Protein AF-A0A192UNZ7-F1 (afdb_monomer_lite)

Foldseek 3Di:
DVAPDPVRVVVVVVVVVVVLLCLLVVCVVDVVSVVVNLLPLNNLVVCVVPPVPDDVVSSVVSNVVVVVVVVVVVVVVCVVPVPPD

Sequence (85 aa):
MLAKNQQVATADSVPIAMSLGFIPMIANFNEPVEKLAGFLYTQQLNVIVNDFSANFIQAITIIGINIAMLFNLFIVAYKKNGLKG

Radius of gyration: 15.88 Å; chains: 1; bounding box: 37×25×38 Å

Secondary structure (DSSP, 8-state):
--SSSHHHHHHHHHHHHHHHHHHHHHHTT-HHHHHHHTTSHHHHHHHHHH-TTS-HHHHHHHHHHHHHHHHHHHHHHHHHHS---

pLDDT: mean 87.85, std 9.94, range [43.91, 96.75]

Structure (mmCIF, N/CA/C/O backbone):
data_AF-A0A192UNZ7-F1
#
_entry.id   AF-A0A192UNZ7-F1
#
loop_
_atom_site.group_PDB
_atom_site.id
_atom_site.type_symbol
_atom_site.label_atom_id
_atom_site.label_alt_id
_atom_site.label_comp_id
_atom_site.label_asym_id
_atom_site.label_entity_id
_atom_site.label_seq_id
_atom_site.pdbx_PDB_ins_code
_atom_site.Cartn_x
_atom_site.Cartn_y
_atom_site.Cartn_z
_atom_site.occupancy
_atom_site.B_iso_or_equiv
_atom_site.auth_seq_id
_atom_site.auth_comp_id
_atom_site.auth_asym_id
_atom_site.auth_atom_id
_atom_site.pdbx_PDB_model_num
ATOM 1 N N . MET A 1 1 ? -18.983 -3.061 13.278 1.00 55.66 1 MET A N 1
ATOM 2 C CA . MET A 1 1 ? -17.540 -2.860 13.521 1.00 55.66 1 MET A CA 1
ATOM 3 C C . MET A 1 1 ? -16.793 -3.983 12.817 1.00 55.66 1 MET A C 1
ATOM 5 O O . MET A 1 1 ? -17.125 -5.131 13.069 1.00 55.66 1 MET A O 1
ATOM 9 N N . LEU A 1 2 ? -15.908 -3.665 11.865 1.00 68.44 2 LEU A N 1
ATOM 10 C CA . LEU A 1 2 ? -15.211 -4.668 11.037 1.00 68.44 2 LEU A CA 1
ATOM 11 C C . LEU A 1 2 ? -14.286 -5.587 11.863 1.00 68.44 2 LEU A C 1
ATOM 13 O O . LEU A 1 2 ? -14.061 -6.718 11.469 1.00 68.44 2 LEU A O 1
ATOM 17 N N . ALA A 1 3 ? -13.852 -5.136 13.044 1.00 76.38 3 ALA A N 1
ATOM 18 C CA . ALA A 1 3 ? -13.251 -5.950 14.098 1.00 76.38 3 ALA A CA 1
ATOM 19 C C . ALA A 1 3 ? -13.892 -5.582 15.446 1.00 76.38 3 ALA A C 1
ATOM 21 O O . ALA A 1 3 ? -14.339 -4.446 15.628 1.00 76.38 3 ALA A O 1
ATOM 22 N N . LYS A 1 4 ? -13.968 -6.528 16.391 1.00 80.06 4 LYS A N 1
ATOM 23 C CA . LYS A 1 4 ? -14.661 -6.339 17.684 1.00 80.06 4 LYS A CA 1
ATOM 24 C C . LYS A 1 4 ? -13.860 -5.492 18.684 1.00 80.06 4 LYS A C 1
ATOM 26 O O . LYS A 1 4 ? -14.449 -4.868 19.558 1.00 80.06 4 LYS A O 1
ATOM 31 N N . ASN A 1 5 ? -12.534 -5.477 18.563 1.00 85.38 5 ASN A N 1
ATOM 32 C CA . ASN A 1 5 ? -11.613 -4.681 19.376 1.00 85.38 5 ASN A CA 1
ATOM 33 C C . ASN A 1 5 ? -10.261 -4.518 18.648 1.00 85.38 5 ASN A C 1
ATOM 35 O O . ASN A 1 5 ? -10.051 -5.100 17.582 1.00 85.38 5 ASN A O 1
ATOM 39 N N . GLN A 1 6 ? -9.349 -3.733 19.231 1.00 84.69 6 GLN A N 1
ATOM 40 C CA . GLN A 1 6 ? -8.030 -3.447 18.655 1.00 84.69 6 GLN A CA 1
ATOM 41 C C . GLN A 1 6 ? -7.158 -4.702 18.492 1.00 84.69 6 GLN A C 1
ATOM 43 O O . GLN A 1 6 ? -6.468 -4.832 17.487 1.00 84.69 6 GLN A O 1
ATOM 48 N N . GLN A 1 7 ? -7.219 -5.645 19.437 1.00 90.75 7 GLN A N 1
ATOM 49 C CA . GLN A 1 7 ? -6.429 -6.877 19.370 1.00 90.75 7 GLN A CA 1
ATOM 50 C C . GLN A 1 7 ? -6.861 -7.766 18.196 1.00 90.75 7 GLN A C 1
ATOM 52 O O . GLN A 1 7 ? -6.009 -8.264 17.467 1.00 90.75 7 GLN A O 1
ATOM 57 N N . VAL A 1 8 ? -8.172 -7.911 17.975 1.00 89.56 8 VAL A N 1
ATOM 58 C CA . VAL A 1 8 ? -8.737 -8.642 16.829 1.00 89.56 8 VAL A CA 1
ATOM 59 C C . VAL A 1 8 ? -8.396 -7.935 15.517 1.00 89.56 8 VAL A C 1
ATOM 61 O O . VAL A 1 8 ? -7.966 -8.588 14.578 1.00 89.56 8 VAL A O 1
ATOM 64 N N . ALA A 1 9 ? -8.480 -6.600 15.467 1.00 87.88 9 ALA A N 1
ATOM 65 C CA . ALA A 1 9 ? -8.112 -5.840 14.271 1.00 87.88 9 ALA A CA 1
ATOM 66 C C . ALA A 1 9 ? -6.653 -6.085 13.852 1.00 87.88 9 ALA A C 1
ATOM 68 O O . ALA A 1 9 ? -6.374 -6.296 12.673 1.00 87.88 9 ALA A O 1
ATOM 69 N N . THR A 1 10 ? -5.725 -6.096 14.811 1.00 89.56 10 THR A N 1
ATOM 70 C CA . THR A 1 10 ? -4.315 -6.405 14.546 1.00 89.56 10 THR A CA 1
ATOM 71 C C . THR A 1 10 ? -4.132 -7.863 14.130 1.00 89.56 10 THR A C 1
ATOM 73 O O . THR A 1 10 ? -3.412 -8.128 13.169 1.00 89.56 10 THR A O 1
ATOM 76 N N . ALA A 1 11 ? -4.801 -8.797 14.813 1.00 92.50 11 ALA A N 1
ATOM 77 C CA . ALA A 1 11 ? -4.732 -10.222 14.499 1.00 92.50 11 ALA A CA 1
ATOM 78 C C . ALA A 1 11 ? -5.219 -10.535 13.075 1.00 92.50 11 ALA A C 1
ATOM 80 O O . ALA A 1 11 ? -4.608 -11.366 12.413 1.00 92.50 11 ALA A O 1
ATOM 81 N N . ASP A 1 12 ? -6.245 -9.831 12.589 1.00 90.88 12 ASP A N 1
ATOM 82 C CA . ASP A 1 12 ? -6.757 -9.969 11.221 1.00 90.88 12 ASP A CA 1
ATOM 83 C C . ASP A 1 12 ? -5.878 -9.230 10.195 1.00 90.88 12 ASP A C 1
ATOM 85 O O . ASP A 1 12 ? -5.687 -9.697 9.072 1.00 90.88 12 ASP A O 1
ATOM 89 N N . SER A 1 13 ? -5.302 -8.082 10.565 1.00 90.94 13 SER A N 1
ATOM 90 C CA . SER A 1 13 ? -4.499 -7.262 9.643 1.00 90.94 13 SER A CA 1
ATOM 91 C C . SER A 1 13 ? -3.198 -7.941 9.220 1.00 90.94 13 SER A C 1
ATOM 93 O O . SER A 1 13 ? -2.796 -7.819 8.065 1.00 90.94 13 SER A O 1
ATOM 95 N N . VAL A 1 14 ? -2.538 -8.661 10.133 1.00 91.88 14 VAL A N 1
ATOM 96 C CA . VAL A 1 14 ? -1.271 -9.360 9.857 1.00 91.88 14 VAL A CA 1
ATOM 97 C C . VAL A 1 14 ? -1.400 -10.381 8.715 1.00 91.88 14 VAL A C 1
ATOM 99 O O . VAL A 1 14 ? -0.676 -10.231 7.729 1.00 91.88 14 VAL A O 1
ATOM 102 N N . PRO A 1 15 ? -2.305 -11.380 8.761 1.00 92.69 15 PRO A N 1
ATOM 103 C CA . PRO A 1 15 ? -2.443 -12.349 7.678 1.00 92.69 15 PRO A CA 1
ATOM 104 C C . PRO A 1 15 ? -2.874 -11.693 6.362 1.00 92.69 15 PRO A C 1
ATOM 106 O O . PRO A 1 15 ? -2.367 -12.075 5.311 1.00 92.69 15 PRO A O 1
ATOM 109 N N . ILE A 1 16 ? -3.727 -10.661 6.400 1.00 91.94 16 ILE A N 1
ATOM 110 C CA . ILE A 1 16 ? -4.122 -9.909 5.197 1.00 91.94 16 ILE A CA 1
ATOM 111 C C . ILE A 1 16 ? -2.905 -9.228 4.562 1.00 91.94 16 ILE A C 1
ATOM 113 O O . ILE A 1 16 ? -2.679 -9.366 3.360 1.00 91.94 16 ILE A O 1
ATOM 117 N N . ALA A 1 17 ? -2.101 -8.521 5.359 1.00 91.69 17 ALA A N 1
ATOM 118 C CA . ALA A 1 17 ? -0.894 -7.858 4.880 1.00 91.69 17 ALA A CA 1
ATOM 119 C C . ALA A 1 17 ? 0.110 -8.864 4.302 1.00 91.69 17 ALA A C 1
ATOM 121 O O . ALA A 1 17 ? 0.691 -8.610 3.249 1.00 91.69 17 ALA A O 1
ATOM 122 N N . MET A 1 18 ? 0.266 -10.028 4.943 1.00 92.19 18 MET A N 1
ATOM 123 C CA . MET A 1 18 ? 1.107 -11.112 4.433 1.00 92.19 18 MET A CA 1
ATOM 124 C C . MET A 1 18 ? 0.610 -11.619 3.077 1.00 92.19 18 MET A C 1
ATOM 126 O O . MET A 1 18 ? 1.397 -11.698 2.137 1.00 92.19 18 MET A O 1
ATOM 130 N N . SER A 1 19 ? -0.687 -11.910 2.933 1.00 91.19 19 SER A N 1
ATOM 131 C CA . SER A 1 19 ? -1.259 -12.347 1.654 1.00 91.19 19 SER A CA 1
ATOM 132 C C . SER A 1 19 ? -1.069 -11.302 0.553 1.00 91.19 19 SER A C 1
ATOM 134 O O . SER A 1 19 ? -0.628 -11.649 -0.540 1.00 91.19 19 SER A O 1
ATOM 136 N N . LEU A 1 20 ? -1.328 -10.023 0.844 1.00 90.69 20 LEU A N 1
ATOM 137 C CA . LEU A 1 20 ? -1.118 -8.923 -0.104 1.00 90.69 20 LEU A CA 1
ATOM 138 C C . LEU A 1 20 ? 0.361 -8.733 -0.474 1.00 90.69 20 LEU A C 1
ATOM 140 O O . LEU A 1 20 ? 0.663 -8.351 -1.605 1.00 90.69 20 LEU A O 1
ATOM 144 N N . GLY A 1 21 ? 1.278 -9.014 0.455 1.00 90.00 21 GLY A N 1
ATOM 145 C CA . GLY A 1 21 ? 2.723 -8.941 0.245 1.00 90.00 21 GLY A CA 1
ATOM 146 C C . GLY A 1 21 ? 3.272 -10.014 -0.699 1.00 90.00 21 GLY A C 1
ATOM 147 O O . GLY A 1 21 ? 4.282 -9.775 -1.35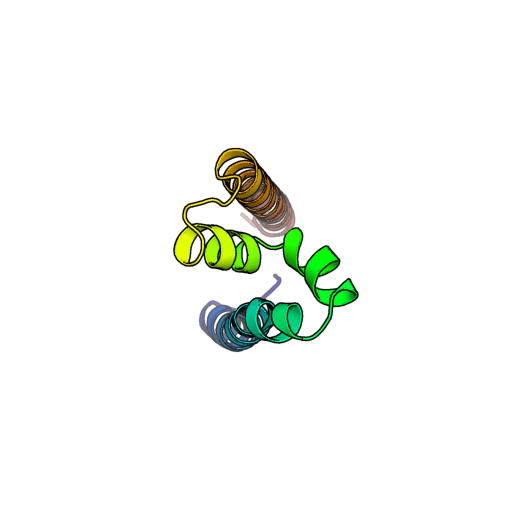3 1.00 90.00 21 GLY A O 1
ATOM 148 N N . PHE A 1 22 ? 2.596 -11.161 -0.829 1.00 90.81 22 PHE A N 1
ATOM 149 C CA . PHE A 1 22 ? 2.965 -12.204 -1.796 1.00 90.81 22 PHE A CA 1
ATOM 150 C C . PHE A 1 22 ? 2.403 -11.968 -3.199 1.00 90.81 22 PHE A C 1
ATOM 152 O O . PHE A 1 22 ? 2.885 -12.577 -4.152 1.00 90.81 22 PHE A O 1
ATOM 159 N N . ILE A 1 23 ? 1.417 -11.083 -3.364 1.00 91.50 23 ILE A N 1
ATOM 160 C CA . ILE A 1 23 ? 0.814 -10.820 -4.679 1.00 91.50 23 ILE A CA 1
ATOM 161 C C . ILE A 1 23 ? 1.858 -10.404 -5.727 1.00 91.50 23 ILE A C 1
ATOM 163 O O . ILE A 1 23 ? 1.818 -10.979 -6.816 1.00 91.50 23 ILE A O 1
ATOM 167 N N . PRO A 1 24 ? 2.822 -9.507 -5.436 1.00 89.31 24 PRO A N 1
ATOM 168 C CA . PRO A 1 24 ? 3.854 -9.165 -6.407 1.00 89.31 24 PRO A CA 1
ATOM 169 C C . PRO A 1 24 ? 4.691 -10.357 -6.849 1.00 89.31 24 PRO A C 1
ATOM 171 O O . PRO A 1 24 ? 5.012 -10.501 -8.024 1.00 89.31 24 PRO A O 1
ATOM 174 N N . MET A 1 25 ? 4.994 -11.269 -5.927 1.00 90.81 25 MET A N 1
ATOM 175 C CA . MET A 1 25 ? 5.700 -12.499 -6.263 1.00 90.81 25 MET A CA 1
ATOM 176 C C . MET A 1 25 ? 4.881 -13.352 -7.238 1.00 90.81 25 MET A C 1
ATOM 178 O O . MET A 1 25 ? 5.425 -13.813 -8.233 1.00 90.81 25 MET A O 1
ATOM 182 N N . ILE A 1 26 ? 3.581 -13.531 -6.993 1.00 90.88 26 ILE A N 1
ATOM 183 C CA . ILE A 1 26 ? 2.704 -14.340 -7.856 1.00 90.88 26 ILE A CA 1
ATOM 184 C C . ILE A 1 26 ? 2.507 -13.678 -9.229 1.00 90.88 26 ILE A C 1
ATOM 186 O O . ILE A 1 26 ? 2.488 -14.375 -10.242 1.00 90.88 26 ILE A O 1
ATOM 190 N N . ALA A 1 27 ? 2.407 -12.347 -9.277 1.00 89.94 27 ALA A N 1
ATOM 191 C CA . ALA A 1 27 ? 2.273 -11.576 -10.512 1.00 89.94 27 ALA A CA 1
ATOM 192 C C . ALA A 1 27 ? 3.421 -11.842 -11.499 1.00 89.94 27 ALA A C 1
ATOM 194 O O . ALA A 1 27 ? 3.169 -11.997 -12.688 1.00 89.94 27 ALA A O 1
ATOM 195 N N . ASN A 1 28 ? 4.655 -12.008 -11.007 1.00 86.88 28 ASN A N 1
ATOM 196 C CA . ASN A 1 28 ? 5.818 -12.323 -11.849 1.00 86.88 28 ASN A CA 1
ATOM 197 C C . ASN A 1 28 ? 5.714 -13.672 -12.586 1.00 86.88 28 ASN A C 1
ATOM 199 O O . ASN A 1 28 ? 6.424 -13.894 -13.562 1.00 86.88 28 ASN A O 1
ATOM 203 N N . PHE A 1 29 ? 4.855 -14.586 -12.126 1.00 90.44 29 PHE A N 1
ATOM 204 C CA . PHE A 1 29 ? 4.679 -15.906 -12.736 1.00 90.44 29 PHE A CA 1
ATOM 205 C C . PHE A 1 29 ? 3.431 -16.007 -13.621 1.00 90.44 29 PHE A C 1
ATOM 207 O O . PHE A 1 29 ? 3.231 -17.038 -14.265 1.00 90.44 29 PHE A O 1
ATOM 214 N N . ASN A 1 30 ? 2.553 -14.997 -13.630 1.00 90.56 30 ASN A N 1
ATOM 215 C CA . ASN A 1 30 ? 1.250 -15.089 -14.283 1.00 90.56 30 ASN A CA 1
ATOM 216 C C . ASN A 1 30 ? 0.747 -13.714 -14.757 1.00 90.56 30 ASN A C 1
ATOM 218 O O . ASN A 1 30 ? 0.324 -12.882 -13.958 1.00 90.56 30 ASN A O 1
ATOM 222 N N . GLU A 1 31 ? 0.712 -13.521 -16.074 1.00 87.81 31 GLU A N 1
ATOM 223 C CA . GLU A 1 31 ? 0.335 -12.263 -16.734 1.00 87.81 31 GLU A CA 1
ATOM 224 C C . GLU A 1 31 ? -1.118 -11.798 -16.429 1.00 87.81 31 GLU A C 1
ATOM 226 O O . GLU A 1 31 ? -1.341 -10.612 -16.162 1.00 87.81 31 GLU A O 1
ATOM 231 N N . PRO A 1 32 ? -2.141 -12.680 -16.380 1.00 89.19 32 PRO A N 1
ATOM 232 C CA . PRO A 1 32 ? -3.452 -12.320 -15.831 1.00 89.19 32 PRO A CA 1
ATOM 233 C C . PRO A 1 32 ? -3.410 -11.770 -14.399 1.00 89.19 32 PRO A C 1
ATOM 235 O O . PRO A 1 32 ? -4.097 -10.792 -14.091 1.00 89.19 32 PRO A O 1
ATOM 238 N N . VAL A 1 33 ? -2.619 -12.392 -13.520 1.00 87.62 33 VAL A N 1
ATOM 239 C CA . VAL A 1 33 ? -2.470 -11.937 -12.131 1.00 87.62 33 VAL A CA 1
ATOM 240 C C . VAL A 1 33 ? -1.727 -10.613 -12.089 1.00 87.62 33 VAL A C 1
ATOM 242 O O . VAL A 1 33 ? -2.120 -9.750 -11.317 1.00 87.62 33 VAL A O 1
ATOM 245 N N . GLU A 1 34 ? -0.729 -10.405 -12.944 1.00 88.88 34 GLU A N 1
ATOM 246 C CA . GLU A 1 34 ? -0.021 -9.132 -13.081 1.00 88.88 34 GLU A CA 1
ATOM 247 C C . GLU A 1 34 ? -0.971 -7.978 -13.414 1.00 88.88 34 GLU A C 1
ATOM 249 O O . GLU A 1 34 ? -0.942 -6.942 -12.747 1.00 88.88 34 GLU A O 1
ATOM 254 N N . LYS A 1 35 ? -1.891 -8.172 -14.367 1.00 88.31 35 LYS A N 1
ATOM 255 C CA . LYS A 1 35 ? -2.896 -7.152 -14.714 1.00 88.31 35 LYS A CA 1
ATOM 256 C C . LYS A 1 35 ? -3.797 -6.794 -13.534 1.00 88.31 35 LYS A C 1
ATOM 258 O O . LYS A 1 35 ? -4.110 -5.623 -13.342 1.00 88.31 35 LYS A O 1
ATOM 263 N N . LEU A 1 36 ? -4.209 -7.782 -12.740 1.00 87.69 36 LEU A N 1
ATOM 264 C CA . LEU A 1 36 ? -5.041 -7.556 -11.553 1.00 87.69 36 LEU A CA 1
ATOM 265 C C . LEU A 1 36 ? -4.239 -6.937 -10.399 1.00 87.69 36 LEU A C 1
ATOM 267 O O . LEU A 1 36 ? -4.692 -5.988 -9.761 1.00 87.69 36 LEU A O 1
ATOM 271 N N . ALA A 1 37 ? -3.030 -7.440 -10.160 1.00 88.88 37 ALA A N 1
ATOM 272 C CA . ALA A 1 37 ? -2.102 -6.949 -9.152 1.00 88.88 37 ALA A CA 1
ATOM 273 C C . ALA A 1 37 ? -1.674 -5.511 -9.438 1.00 88.88 37 ALA A C 1
ATOM 275 O O . ALA A 1 37 ? -1.477 -4.749 -8.499 1.00 88.88 37 ALA A O 1
ATOM 276 N N . GLY A 1 38 ? -1.605 -5.109 -10.709 1.00 88.31 38 GLY A N 1
ATOM 277 C CA . GLY A 1 38 ? -1.299 -3.745 -11.129 1.00 88.31 38 GLY A CA 1
ATOM 278 C C . GLY A 1 38 ? -2.240 -2.690 -10.541 1.00 88.31 38 GLY A C 1
ATOM 279 O O . GLY A 1 38 ? -1.841 -1.539 -10.411 1.00 88.31 38 GLY A O 1
ATOM 280 N N . PHE A 1 39 ? -3.449 -3.049 -10.107 1.00 90.69 39 PHE A N 1
ATOM 281 C CA . PHE A 1 39 ? -4.336 -2.116 -9.404 1.00 90.69 39 PHE A CA 1
ATOM 282 C C . PHE A 1 39 ? -4.013 -1.957 -7.915 1.00 90.69 39 PHE A C 1
ATOM 284 O O . PHE A 1 39 ? -4.523 -1.033 -7.284 1.00 90.69 39 PHE A O 1
ATOM 291 N N . LEU A 1 40 ? -3.182 -2.825 -7.340 1.00 92.94 40 LEU A N 1
ATOM 292 C CA . LEU A 1 40 ? -2.812 -2.796 -5.930 1.00 92.94 40 LEU A CA 1
ATOM 293 C C . LEU A 1 40 ? -1.567 -1.946 -5.705 1.00 92.94 40 LEU A C 1
ATOM 295 O O . LEU A 1 40 ? -0.574 -2.033 -6.430 1.00 92.94 40 LEU A O 1
ATOM 299 N N . TYR A 1 41 ? -1.589 -1.175 -4.620 1.00 92.19 41 TYR A N 1
ATOM 300 C CA . TYR A 1 41 ? -0.452 -0.342 -4.237 1.00 92.19 41 TYR A CA 1
ATOM 301 C C . TYR A 1 41 ? 0.827 -1.166 -3.990 1.00 92.19 41 TYR A C 1
ATOM 303 O O . TYR A 1 41 ? 1.918 -0.679 -4.267 1.00 92.19 41 TYR A O 1
ATOM 311 N N . THR A 1 42 ? 0.718 -2.415 -3.518 1.00 92.56 42 THR A N 1
ATOM 312 C CA . THR A 1 42 ? 1.874 -3.289 -3.250 1.00 92.56 42 THR A CA 1
ATOM 313 C C . THR A 1 42 ? 2.645 -3.648 -4.519 1.00 92.56 42 THR A C 1
ATOM 315 O O . THR A 1 42 ? 3.874 -3.633 -4.499 1.00 92.56 42 THR A O 1
ATOM 318 N N . GLN A 1 43 ? 1.950 -3.900 -5.634 1.00 93.50 43 GLN A N 1
ATOM 319 C CA . GLN A 1 43 ? 2.583 -4.148 -6.932 1.00 93.50 43 GLN A CA 1
ATOM 320 C C . GLN A 1 43 ? 3.250 -2.884 -7.470 1.00 93.50 43 GLN A C 1
ATOM 322 O O . GLN A 1 43 ? 4.379 -2.936 -7.940 1.00 93.50 43 GLN A O 1
ATOM 327 N N . GLN A 1 44 ? 2.582 -1.735 -7.357 1.00 93.44 44 GLN A N 1
ATOM 328 C CA . GLN A 1 44 ? 3.137 -0.463 -7.823 1.00 93.44 44 GLN A CA 1
ATOM 329 C C . GLN A 1 44 ? 4.384 -0.053 -7.036 1.00 93.44 44 GLN A C 1
ATOM 331 O O . GLN A 1 44 ? 5.346 0.427 -7.627 1.00 93.44 44 GLN A O 1
ATOM 336 N N . LEU A 1 45 ? 4.404 -0.310 -5.723 1.00 92.94 45 LEU A N 1
ATOM 337 C CA . LEU A 1 45 ? 5.604 -0.160 -4.900 1.00 92.94 45 LEU A CA 1
ATOM 338 C C . LEU A 1 45 ? 6.720 -1.109 -5.346 1.00 92.94 45 LEU A C 1
ATOM 340 O O . LEU A 1 45 ? 7.865 -0.684 -5.453 1.00 92.94 45 LEU A O 1
ATOM 344 N N . ASN A 1 46 ? 6.403 -2.376 -5.626 1.00 92.25 46 ASN A N 1
ATOM 345 C CA . ASN A 1 46 ? 7.393 -3.327 -6.125 1.00 92.25 46 ASN A CA 1
ATOM 346 C C . ASN A 1 46 ? 8.016 -2.848 -7.448 1.00 92.25 46 ASN A C 1
ATOM 348 O O . ASN A 1 46 ? 9.239 -2.853 -7.567 1.00 92.25 46 ASN A O 1
ATOM 352 N N . VAL A 1 47 ? 7.199 -2.359 -8.383 1.00 91.31 47 VAL A N 1
ATOM 353 C CA . VAL A 1 47 ? 7.646 -1.846 -9.684 1.00 91.31 47 VAL A CA 1
ATOM 354 C C . VAL A 1 47 ? 8.579 -0.643 -9.525 1.00 91.31 47 VAL A C 1
ATOM 356 O O . VAL A 1 47 ? 9.700 -0.691 -10.010 1.00 91.31 47 VAL A O 1
ATOM 359 N N . ILE A 1 48 ? 8.189 0.406 -8.791 1.00 93.06 48 ILE A N 1
ATOM 360 C CA . ILE A 1 48 ? 9.029 1.618 -8.670 1.00 93.06 48 ILE A CA 1
ATOM 361 C C . ILE A 1 48 ? 10.305 1.412 -7.844 1.00 93.06 48 ILE A C 1
ATOM 363 O O . ILE A 1 48 ? 11.246 2.188 -7.980 1.00 93.06 48 ILE A O 1
ATOM 367 N N . VAL A 1 49 ? 10.331 0.412 -6.956 1.00 91.75 49 VAL A N 1
ATOM 368 C CA . VAL A 1 49 ? 11.517 0.087 -6.148 1.00 91.75 49 VAL A CA 1
ATOM 369 C C . VAL A 1 49 ? 12.521 -0.744 -6.945 1.00 91.75 49 VAL A C 1
ATOM 371 O O . VAL A 1 49 ? 13.723 -0.572 -6.760 1.00 91.75 49 VAL A O 1
ATOM 374 N N . ASN A 1 50 ? 12.046 -1.649 -7.805 1.00 90.50 50 ASN A N 1
ATOM 375 C CA . ASN A 1 50 ? 12.910 -2.592 -8.521 1.00 90.50 50 ASN A CA 1
ATOM 376 C C . ASN A 1 50 ? 13.221 -2.170 -9.964 1.00 90.50 50 ASN A C 1
ATOM 378 O O . ASN A 1 50 ? 14.209 -2.643 -10.520 1.00 90.50 50 ASN A O 1
ATOM 382 N N . ASP A 1 51 ? 12.428 -1.281 -10.561 1.00 89.50 51 ASP A N 1
ATOM 383 C CA . ASP A 1 51 ? 12.612 -0.805 -11.930 1.00 89.50 51 ASP A CA 1
ATOM 384 C C . ASP A 1 51 ? 12.615 0.730 -11.995 1.00 89.50 51 ASP A C 1
ATOM 386 O O . ASP A 1 51 ? 11.582 1.399 -11.972 1.00 89.50 51 ASP A O 1
ATOM 390 N N . PHE A 1 52 ? 13.813 1.301 -12.128 1.00 83.62 52 PHE A N 1
ATOM 391 C CA . PHE A 1 52 ? 14.016 2.746 -12.263 1.00 83.62 52 PHE A CA 1
ATOM 392 C C . PHE A 1 52 ? 13.539 3.313 -13.607 1.00 83.62 52 PHE A C 1
ATOM 394 O O . PHE A 1 52 ? 13.406 4.529 -13.738 1.00 83.62 52 PHE A O 1
ATOM 401 N N . SER A 1 53 ? 13.297 2.459 -14.605 1.00 89.69 53 SER A N 1
ATOM 402 C CA . SER A 1 53 ? 12.731 2.861 -15.896 1.00 89.69 53 SER A CA 1
ATOM 403 C C . SER A 1 53 ? 11.201 2.868 -15.896 1.00 89.69 53 SER A C 1
ATOM 405 O O . SER A 1 53 ? 10.584 3.345 -16.853 1.00 89.69 53 SER A O 1
ATOM 407 N N . ALA A 1 54 ? 10.583 2.378 -14.818 1.00 86.81 54 ALA A N 1
ATOM 408 C CA . ALA A 1 54 ? 9.142 2.291 -14.701 1.00 86.81 54 ALA A CA 1
ATOM 409 C C . ALA A 1 54 ? 8.464 3.666 -14.758 1.00 86.81 54 ALA A C 1
ATOM 411 O O . ALA A 1 54 ? 8.999 4.698 -14.342 1.00 86.81 54 ALA A O 1
ATOM 412 N N . ASN A 1 55 ? 7.215 3.669 -15.226 1.00 92.06 55 ASN A N 1
ATOM 413 C CA . ASN A 1 55 ? 6.395 4.871 -15.275 1.00 92.06 55 ASN A CA 1
ATOM 414 C C . ASN A 1 55 ? 5.984 5.311 -13.858 1.00 92.06 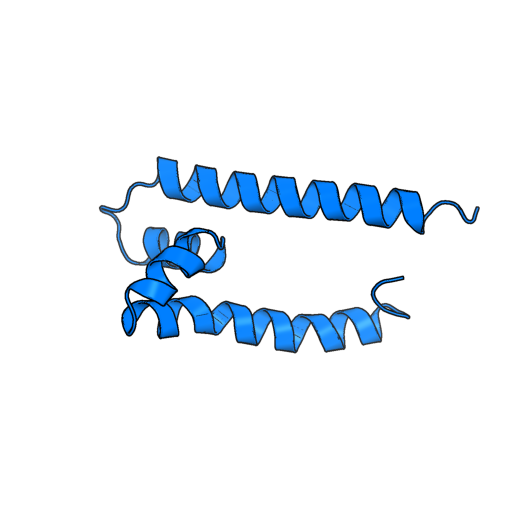55 ASN A C 1
ATOM 416 O O . ASN A 1 55 ? 4.927 4.945 -13.339 1.00 92.06 55 ASN A O 1
ATOM 420 N N . PHE A 1 56 ? 6.828 6.137 -13.241 1.00 91.38 56 PHE A N 1
ATOM 421 C CA . PHE A 1 56 ? 6.635 6.641 -11.884 1.00 91.38 56 PHE A CA 1
ATOM 422 C C . PHE A 1 56 ? 5.304 7.388 -11.705 1.00 91.38 56 PHE A C 1
ATOM 424 O O . PHE A 1 56 ? 4.638 7.241 -10.681 1.00 91.38 56 PHE A O 1
ATOM 431 N N . ILE A 1 57 ? 4.875 8.151 -12.717 1.00 93.12 57 ILE A N 1
ATOM 432 C CA . ILE A 1 57 ? 3.617 8.914 -12.679 1.00 93.12 57 ILE A CA 1
ATOM 433 C C . ILE A 1 57 ? 2.420 7.964 -12.590 1.00 93.12 57 ILE A C 1
ATOM 435 O O . ILE A 1 57 ? 1.510 8.184 -11.787 1.00 93.12 57 ILE A O 1
ATOM 439 N N . GLN A 1 58 ? 2.427 6.892 -13.383 1.00 92.00 58 GLN A N 1
ATOM 440 C CA . GLN A 1 58 ? 1.384 5.870 -13.348 1.00 92.00 58 GLN A CA 1
ATOM 441 C C . GLN A 1 58 ? 1.331 5.180 -11.981 1.00 92.00 58 GLN A C 1
ATOM 443 O O . GLN A 1 58 ? 0.253 5.073 -11.394 1.00 92.00 58 GLN A O 1
ATOM 448 N N . ALA A 1 59 ? 2.482 4.771 -11.448 1.00 92.88 59 ALA A N 1
ATOM 449 C CA . ALA A 1 59 ? 2.558 4.100 -10.156 1.00 92.88 59 ALA A CA 1
ATOM 450 C C . ALA A 1 59 ? 2.042 4.981 -9.009 1.00 92.88 59 ALA A C 1
ATOM 452 O O . ALA A 1 59 ? 1.178 4.554 -8.242 1.00 92.88 59 ALA A O 1
ATOM 453 N N . ILE A 1 60 ? 2.492 6.238 -8.933 1.00 93.88 60 ILE A N 1
ATOM 454 C CA . ILE A 1 60 ? 2.018 7.207 -7.932 1.00 93.88 60 ILE A CA 1
ATOM 455 C C . ILE A 1 60 ? 0.518 7.465 -8.076 1.00 93.88 60 ILE A C 1
ATOM 457 O O . ILE A 1 60 ? -0.185 7.556 -7.071 1.00 93.88 60 ILE A O 1
ATOM 461 N N . THR A 1 61 ? 0.008 7.540 -9.306 1.00 95.19 61 THR A N 1
ATOM 462 C CA . THR A 1 61 ? -1.425 7.735 -9.558 1.00 95.19 61 THR A CA 1
ATOM 463 C C . THR A 1 61 ? -2.241 6.567 -9.009 1.00 95.19 61 THR A C 1
ATOM 465 O O . THR A 1 61 ? -3.209 6.778 -8.280 1.00 95.19 61 THR A O 1
ATOM 468 N N . ILE A 1 62 ? -1.835 5.326 -9.288 1.00 94.88 62 ILE A N 1
ATOM 469 C CA . ILE A 1 62 ? -2.529 4.128 -8.795 1.00 94.88 62 ILE A CA 1
ATOM 470 C C . ILE A 1 62 ? -2.447 4.039 -7.264 1.00 94.88 62 ILE A C 1
ATOM 472 O O . ILE A 1 62 ? -3.456 3.753 -6.612 1.00 94.88 62 ILE A O 1
ATOM 476 N N . ILE A 1 63 ? -1.286 4.330 -6.670 1.00 95.12 63 ILE A N 1
ATOM 477 C CA . ILE A 1 63 ? -1.121 4.401 -5.210 1.00 95.12 63 ILE A CA 1
ATOM 478 C C . ILE A 1 63 ? -2.060 5.463 -4.619 1.00 95.12 63 ILE A C 1
ATOM 480 O O . ILE A 1 63 ? -2.776 5.186 -3.656 1.00 95.12 63 ILE A O 1
ATOM 484 N N . GLY A 1 64 ? -2.122 6.650 -5.226 1.00 96.31 64 GLY A N 1
ATOM 485 C CA . GLY A 1 64 ? -3.014 7.734 -4.816 1.00 96.31 64 GLY A CA 1
ATOM 486 C C . GLY A 1 64 ? -4.490 7.336 -4.858 1.00 96.31 64 GLY A C 1
ATOM 487 O O . GLY A 1 64 ? -5.225 7.596 -3.906 1.00 96.31 64 GLY A O 1
ATOM 488 N N . ILE A 1 65 ? -4.920 6.631 -5.910 1.00 96.44 65 ILE A N 1
ATOM 489 C CA . ILE A 1 65 ? -6.287 6.101 -6.021 1.00 96.44 65 ILE A CA 1
ATOM 490 C C . ILE A 1 65 ? -6.571 5.078 -4.909 1.00 96.44 65 ILE A C 1
ATOM 492 O O . ILE A 1 65 ? -7.632 5.140 -4.290 1.00 96.44 65 ILE A O 1
ATOM 496 N N . ASN A 1 66 ? -5.638 4.167 -4.609 1.00 95.50 66 ASN A N 1
ATOM 497 C CA . ASN A 1 66 ? -5.792 3.200 -3.512 1.00 95.50 66 ASN A CA 1
ATOM 498 C C . ASN A 1 66 ? -5.958 3.902 -2.158 1.00 95.50 66 ASN A C 1
ATOM 500 O O . ASN A 1 66 ? -6.860 3.558 -1.393 1.00 95.50 66 ASN A O 1
ATOM 504 N N . ILE A 1 67 ? -5.138 4.920 -1.883 1.00 95.31 67 ILE A N 1
ATOM 505 C CA . ILE A 1 67 ? -5.248 5.736 -0.667 1.00 95.31 67 ILE A CA 1
ATOM 506 C C . ILE A 1 67 ? -6.614 6.424 -0.610 1.00 95.31 67 ILE A C 1
ATOM 508 O O . ILE A 1 67 ? -7.294 6.337 0.410 1.00 95.31 67 ILE A O 1
ATOM 512 N N . ALA A 1 68 ? -7.053 7.061 -1.698 1.00 96.75 68 ALA A N 1
ATOM 513 C CA . ALA A 1 68 ? -8.355 7.721 -1.757 1.00 96.75 68 ALA A CA 1
ATOM 514 C C . ALA A 1 68 ? -9.515 6.733 -1.546 1.00 96.75 68 ALA A C 1
ATOM 516 O O . ALA A 1 68 ? -10.470 7.042 -0.831 1.00 96.75 68 ALA A O 1
ATOM 517 N N . MET A 1 69 ? -9.436 5.526 -2.115 1.00 95.31 69 MET A N 1
ATOM 518 C CA . MET A 1 69 ? -10.417 4.462 -1.884 1.00 95.31 69 MET A CA 1
ATOM 519 C C . MET A 1 69 ? -10.452 4.032 -0.414 1.00 95.31 69 MET A C 1
ATOM 521 O O . MET A 1 69 ? -11.527 4.008 0.185 1.00 95.31 69 MET A O 1
ATOM 525 N N . LEU A 1 70 ? -9.296 3.750 0.195 1.00 92.62 70 LEU A N 1
ATOM 526 C CA . LEU A 1 70 ? -9.203 3.378 1.611 1.00 92.62 70 LEU A CA 1
ATOM 527 C C . LEU A 1 70 ? -9.689 4.501 2.534 1.00 92.62 70 LEU A C 1
ATOM 529 O O . LEU A 1 70 ? -10.379 4.234 3.515 1.00 92.62 70 LEU A O 1
ATOM 533 N N . PHE A 1 71 ? -9.396 5.756 2.198 1.00 94.56 71 PHE A N 1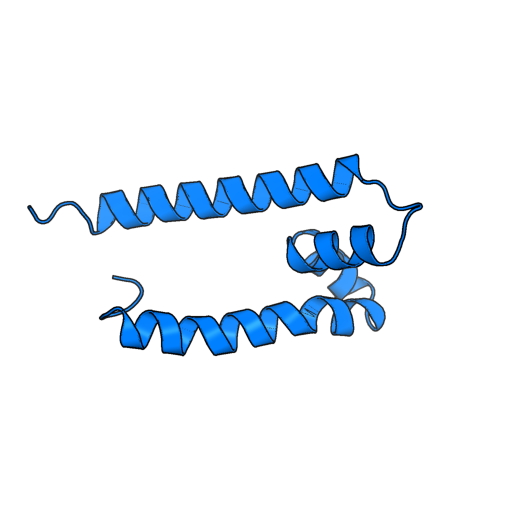
ATOM 534 C CA . PHE A 1 71 ? -9.865 6.920 2.942 1.00 94.56 71 PHE A CA 1
ATOM 535 C C . PHE A 1 71 ? -11.389 7.074 2.861 1.00 9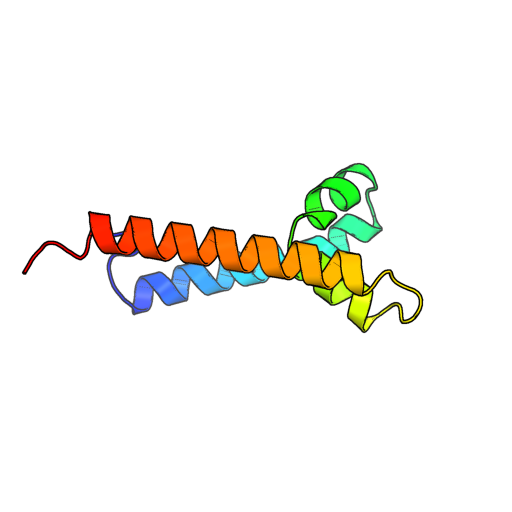4.56 71 PHE A C 1
ATOM 537 O O . PHE A 1 71 ? -12.046 7.297 3.876 1.00 94.56 71 PHE A O 1
ATOM 544 N N . ASN A 1 72 ? -11.982 6.870 1.682 1.00 94.44 72 ASN A N 1
ATOM 545 C CA . ASN A 1 72 ? -13.436 6.839 1.527 1.00 94.44 72 ASN A CA 1
ATOM 546 C C . ASN A 1 72 ? -14.071 5.693 2.325 1.00 94.44 72 ASN A C 1
ATOM 548 O O . ASN A 1 72 ? -15.063 5.908 3.023 1.00 94.44 72 ASN A O 1
ATOM 552 N N . LEU A 1 73 ? -13.485 4.491 2.281 1.00 90.94 73 LEU A N 1
ATOM 553 C CA . LEU A 1 73 ? -13.933 3.359 3.097 1.00 90.94 73 LEU A CA 1
ATOM 554 C C . LEU A 1 73 ? -13.844 3.677 4.591 1.00 90.94 73 LEU A C 1
ATOM 556 O O . LEU A 1 73 ? -14.779 3.372 5.331 1.00 90.94 73 LEU A O 1
ATOM 560 N N . PHE A 1 74 ? -12.771 4.339 5.025 1.00 89.25 74 PHE A N 1
ATOM 561 C CA . PHE A 1 74 ? -12.611 4.807 6.395 1.00 89.25 74 PHE A CA 1
ATOM 562 C C . PHE A 1 74 ? -13.718 5.794 6.779 1.00 89.25 74 PHE A C 1
ATOM 564 O O . PHE A 1 74 ? -14.384 5.573 7.787 1.00 89.25 74 PHE A O 1
ATOM 571 N N . ILE A 1 75 ? -13.994 6.817 5.962 1.00 90.94 75 ILE A N 1
ATOM 572 C CA . ILE A 1 75 ? -15.084 7.777 6.208 1.00 90.94 75 ILE A CA 1
ATOM 573 C C . ILE A 1 75 ? -16.430 7.059 6.312 1.00 90.94 75 ILE A C 1
ATOM 575 O O . ILE A 1 75 ? -17.195 7.317 7.240 1.00 90.94 75 ILE A O 1
ATOM 579 N N . VAL A 1 76 ? -16.744 6.152 5.385 1.00 89.88 76 VAL A N 1
ATOM 580 C CA . VAL A 1 76 ? -18.015 5.412 5.390 1.00 89.88 76 VAL A CA 1
ATOM 581 C C . VAL A 1 76 ? -18.127 4.529 6.632 1.00 89.88 76 VAL A C 1
ATOM 583 O O . VAL A 1 76 ? -19.155 4.549 7.314 1.00 89.88 76 VAL A O 1
ATOM 586 N N . ALA A 1 77 ? -17.073 3.782 6.962 1.00 87.06 77 ALA A N 1
ATOM 587 C CA . ALA A 1 77 ? -17.030 2.938 8.150 1.00 87.06 77 ALA A CA 1
ATOM 588 C C . ALA A 1 77 ? -17.166 3.769 9.434 1.00 87.06 77 ALA A C 1
ATOM 590 O O . ALA A 1 77 ? -17.912 3.370 10.336 1.00 87.06 77 ALA A O 1
ATOM 591 N N . TYR A 1 78 ? -16.512 4.931 9.483 1.00 85.38 78 TYR A N 1
ATOM 592 C CA . TYR A 1 78 ? -16.570 5.881 10.587 1.00 85.38 78 TYR A CA 1
ATOM 593 C C . TYR A 1 78 ? -17.965 6.497 10.726 1.00 85.38 78 TYR A C 1
ATOM 595 O O . TYR A 1 78 ? -18.534 6.459 11.807 1.00 85.38 78 TYR A O 1
ATOM 603 N N . LYS A 1 79 ? -18.598 6.965 9.644 1.00 84.69 79 LYS A N 1
ATOM 604 C CA . LYS A 1 79 ? -19.974 7.497 9.687 1.00 84.69 79 LYS A CA 1
ATOM 605 C C . LYS A 1 79 ? -20.994 6.440 10.115 1.00 84.69 79 LYS A C 1
ATOM 607 O O . LYS A 1 79 ? -21.924 6.754 10.849 1.00 84.69 79 LYS A O 1
ATOM 612 N N . LYS A 1 80 ? -20.825 5.188 9.676 1.00 77.50 80 LYS A N 1
ATOM 6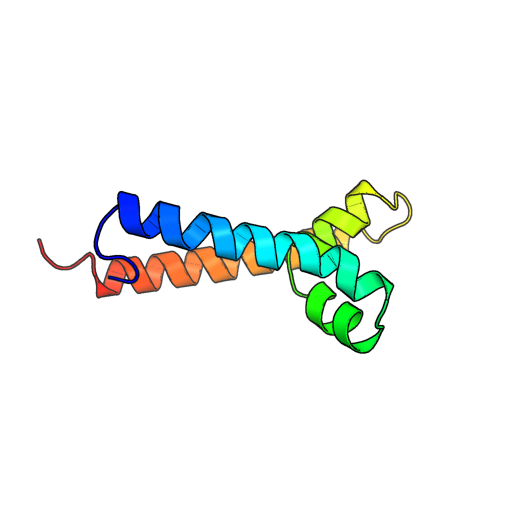13 C CA . LYS A 1 80 ? -21.762 4.090 9.970 1.00 77.50 80 LYS A CA 1
ATOM 614 C C . LYS A 1 80 ? -21.631 3.536 11.394 1.00 77.50 80 LYS A C 1
ATOM 616 O O . LYS A 1 80 ? -22.617 3.043 11.931 1.00 77.50 80 LYS A O 1
ATOM 621 N N . ASN A 1 81 ? -20.438 3.571 11.996 1.00 73.38 81 ASN A N 1
ATOM 622 C CA . ASN A 1 81 ? -20.182 2.972 13.318 1.00 73.38 81 ASN A CA 1
ATOM 623 C C . ASN A 1 81 ? -19.801 3.991 14.412 1.00 73.38 81 ASN A C 1
ATOM 625 O O . ASN A 1 81 ? -19.827 3.631 15.582 1.00 73.38 81 ASN A O 1
ATOM 629 N N . GLY A 1 82 ? -19.453 5.227 14.049 1.00 61.50 82 GLY A N 1
ATOM 630 C CA . GLY A 1 82 ? -19.050 6.316 14.949 1.00 61.50 82 GLY A CA 1
ATOM 631 C C . GLY A 1 82 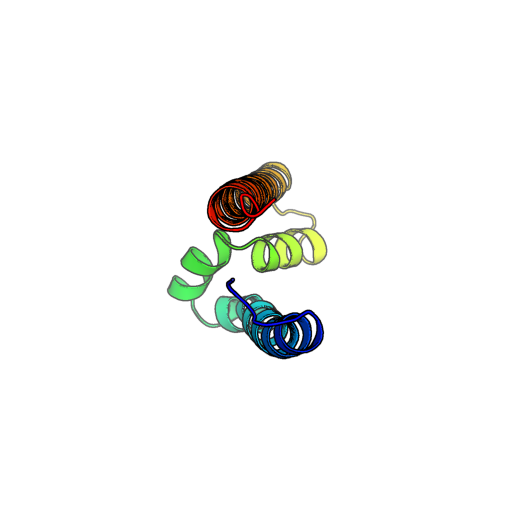? -20.195 7.227 15.405 1.00 61.50 82 GLY A C 1
ATOM 632 O O . GLY A 1 82 ? -19.965 8.126 16.203 1.00 61.50 82 GLY A O 1
ATOM 633 N N . LEU A 1 83 ? -21.433 6.985 14.955 1.00 53.59 83 LEU A N 1
ATOM 634 C CA . LEU A 1 83 ? -22.655 7.614 15.483 1.00 53.59 83 LEU A CA 1
ATOM 635 C C . LEU A 1 83 ? -23.314 6.722 16.550 1.00 53.59 83 LEU A C 1
ATOM 637 O O . LEU A 1 83 ? -24.459 6.291 16.434 1.00 53.59 83 LEU A O 1
ATOM 641 N N . LYS A 1 84 ? -22.543 6.428 17.596 1.00 51.59 84 LYS A N 1
ATOM 642 C CA . LYS A 1 84 ? -23.052 6.093 18.931 1.00 51.59 84 LYS A CA 1
ATOM 643 C C . LYS A 1 84 ? -22.283 6.952 19.933 1.00 51.59 84 LYS A C 1
ATOM 645 O O . LYS A 1 84 ? -21.421 6.449 20.647 1.00 51.59 84 LYS A O 1
ATOM 650 N N . GLY A 1 85 ? -22.519 8.261 19.848 1.00 43.91 85 GLY A N 1
ATOM 651 C CA . GLY A 1 85 ? -22.381 9.142 21.006 1.00 43.91 85 GLY A CA 1
ATOM 652 C C . GLY A 1 85 ? -23.571 8.930 21.926 1.00 43.91 85 GLY A C 1
ATOM 653 O O . GLY A 1 85 ? -24.655 8.610 21.382 1.00 43.91 85 GLY A O 1
#